Protein AF-A0A2T4BVE5-F1 (afdb_monomer_lite)

Sequence (102 aa):
READRPGVWSCKNKHRYASQDLWPMRVTEFEGVKARIPYNFEEILRAEYGDKSLVVEEFQGHRWNRDINEWVQMTPDEIKKSKEAAEQRKKEEEAAKQEKHD

Radius of gyration: 19.19 Å; chains: 1; bounding box: 44×42×37 Å

InterPro domains:
  IPR007074 LicD/FKTN/FKRP, nucleotidyltransferase domain [PF0499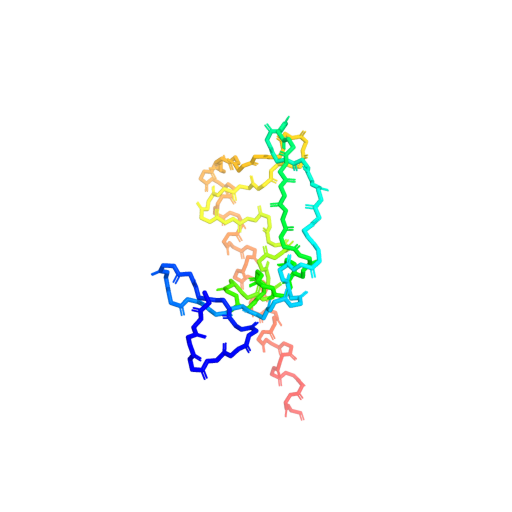1] (12-50)
  IPR009644 FKTN/Mannosyltransferase regulator [PTHR15407] (9-95)

Structure (mmCIF, N/CA/C/O backbone):
data_AF-A0A2T4BVE5-F1
#
_entry.id   AF-A0A2T4BVE5-F1
#
loop_
_atom_site.group_PDB
_atom_site.id
_atom_site.type_symbol
_atom_site.label_atom_id
_atom_site.label_alt_id
_atom_site.label_comp_id
_atom_site.label_asym_id
_atom_site.label_entity_id
_atom_site.label_seq_id
_atom_site.pdbx_PDB_ins_code
_atom_site.Cartn_x
_atom_site.Cartn_y
_atom_site.Cartn_z
_atom_site.occupancy
_atom_site.B_iso_or_equiv
_atom_site.auth_seq_id
_atom_site.auth_comp_id
_atom_site.auth_asym_id
_atom_site.auth_atom_id
_atom_site.pdbx_PDB_model_num
ATOM 1 N N . ARG A 1 1 ? 23.036 -3.832 -8.386 1.00 57.62 1 ARG A N 1
ATOM 2 C CA . ARG A 1 1 ? 23.306 -5.245 -8.731 1.00 57.62 1 ARG A CA 1
ATOM 3 C C . ARG A 1 1 ? 24.369 -5.752 -7.778 1.00 57.62 1 ARG A C 1
ATOM 5 O O . ARG A 1 1 ? 25.419 -5.127 -7.705 1.00 57.62 1 ARG A O 1
ATOM 12 N N . GLU A 1 2 ? 24.086 -6.806 -7.023 1.00 62.56 2 GLU A N 1
ATOM 13 C CA . GLU A 1 2 ? 25.119 -7.442 -6.201 1.00 62.56 2 GLU A CA 1
ATOM 14 C C . GLU A 1 2 ? 26.023 -8.298 -7.091 1.00 62.56 2 GLU A C 1
ATOM 16 O O . GLU A 1 2 ? 25.526 -9.027 -7.951 1.00 62.56 2 GLU A O 1
ATOM 21 N N . ALA A 1 3 ? 27.342 -8.179 -6.922 1.00 68.00 3 ALA A N 1
ATOM 22 C CA . ALA A 1 3 ? 28.312 -8.927 -7.723 1.00 68.00 3 ALA A CA 1
ATOM 23 C C . ALA A 1 3 ? 28.189 -10.444 -7.491 1.00 68.00 3 ALA A C 1
ATOM 25 O O . ALA A 1 3 ? 28.256 -11.213 -8.445 1.00 68.00 3 ALA A O 1
ATOM 26 N N . ASP A 1 4 ? 27.886 -10.844 -6.253 1.00 78.25 4 ASP A N 1
ATOM 27 C CA . ASP A 1 4 ? 27.811 -12.250 -5.834 1.00 78.25 4 ASP A CA 1
ATOM 28 C C . ASP A 1 4 ? 26.437 -12.900 -6.079 1.00 78.25 4 ASP A C 1
ATOM 30 O O . ASP A 1 4 ? 26.266 -14.101 -5.875 1.00 78.25 4 ASP A O 1
ATOM 34 N N . ARG A 1 5 ? 25.429 -12.119 -6.498 1.00 78.19 5 ARG A N 1
ATOM 35 C CA . ARG A 1 5 ? 24.060 -12.598 -6.763 1.00 78.19 5 ARG A CA 1
ATOM 36 C C . ARG A 1 5 ? 23.511 -11.979 -8.050 1.00 78.19 5 ARG A C 1
ATOM 38 O O . ARG A 1 5 ? 22.806 -10.963 -8.005 1.00 78.19 5 ARG A O 1
ATOM 45 N N . PRO A 1 6 ? 23.828 -12.559 -9.222 1.00 81.94 6 PRO A N 1
ATOM 46 C CA . PRO A 1 6 ? 23.317 -12.054 -10.488 1.00 81.94 6 PRO A CA 1
ATOM 47 C C . PRO A 1 6 ? 21.784 -12.113 -10.507 1.00 81.94 6 PRO A C 1
ATOM 49 O O . PRO A 1 6 ? 21.180 -13.072 -10.043 1.00 81.94 6 PRO A O 1
ATOM 52 N N . GLY A 1 7 ? 21.148 -11.065 -11.032 1.00 83.81 7 GLY A N 1
ATOM 53 C CA . GLY A 1 7 ? 19.686 -10.982 -11.119 1.00 83.81 7 GLY A CA 1
ATOM 54 C C . GLY A 1 7 ? 18.984 -10.479 -9.853 1.00 83.81 7 GLY A C 1
ATOM 55 O O . GLY A 1 7 ? 17.780 -10.232 -9.919 1.00 83.81 7 GLY A O 1
ATOM 56 N N . VAL A 1 8 ? 19.709 -10.247 -8.753 1.00 86.94 8 VAL A N 1
ATOM 57 C CA . VAL A 1 8 ? 19.161 -9.668 -7.518 1.00 86.94 8 VAL A CA 1
ATOM 58 C C . VAL A 1 8 ? 19.573 -8.202 -7.373 1.00 86.94 8 VAL A C 1
ATOM 60 O O . VAL A 1 8 ? 20.736 -7.815 -7.554 1.00 86.94 8 VAL A O 1
ATOM 63 N N . TRP A 1 9 ? 18.593 -7.375 -7.028 1.00 85.00 9 TRP A N 1
ATOM 64 C CA . TRP A 1 9 ? 18.756 -5.953 -6.767 1.00 85.00 9 TRP A CA 1
ATOM 65 C C . TRP A 1 9 ? 18.551 -5.686 -5.290 1.00 85.00 9 TRP A C 1
ATOM 67 O O . TRP A 1 9 ? 17.532 -6.079 -4.733 1.00 85.00 9 TRP A O 1
ATOM 77 N N . SER A 1 10 ? 19.511 -5.014 -4.663 1.00 85.56 10 SER A N 1
ATOM 78 C CA . SER A 1 10 ? 19.380 -4.553 -3.289 1.00 85.56 10 SER A CA 1
ATOM 79 C C . SER A 1 10 ? 19.067 -3.062 -3.230 1.00 85.56 10 SER A C 1
ATOM 81 O O . SER A 1 10 ? 19.590 -2.274 -4.023 1.00 85.56 10 SER A O 1
ATOM 83 N N . CYS A 1 11 ? 18.197 -2.673 -2.297 1.00 83.75 11 CYS A N 1
ATOM 84 C CA . CYS A 1 11 ? 17.926 -1.271 -1.985 1.00 83.75 11 CYS A CA 1
ATOM 85 C C . CYS A 1 11 ? 18.763 -0.795 -0.784 1.00 83.75 11 CYS A C 1
ATOM 87 O O . CYS A 1 11 ? 19.418 -1.587 -0.101 1.00 83.75 11 CYS A O 1
ATOM 89 N N . LYS A 1 12 ? 18.714 0.513 -0.486 1.00 84.56 12 LYS A N 1
ATOM 90 C CA . LYS A 1 12 ? 19.433 1.116 0.657 1.00 84.56 12 LYS A CA 1
ATOM 91 C C . LYS A 1 12 ? 19.033 0.513 2.011 1.00 84.56 12 LYS A C 1
ATOM 93 O O . LYS A 1 12 ? 19.852 0.489 2.923 1.00 84.56 12 LYS A O 1
ATOM 98 N N . ASN A 1 13 ? 17.824 -0.038 2.108 1.00 82.56 13 ASN A N 1
ATOM 99 C CA . ASN A 1 13 ? 17.296 -0.674 3.318 1.00 82.56 13 ASN A CA 1
ATOM 100 C C . ASN A 1 13 ? 17.641 -2.168 3.405 1.00 82.56 13 ASN A C 1
ATOM 102 O O . ASN A 1 13 ? 17.071 -2.889 4.214 1.00 82.56 13 ASN A O 1
ATOM 106 N N . LYS A 1 14 ? 18.579 -2.651 2.575 1.00 83.00 14 LYS A N 1
ATOM 107 C CA . LYS A 1 14 ? 18.998 -4.061 2.505 1.00 83.00 14 LYS A CA 1
ATOM 108 C C . LYS A 1 14 ? 17.883 -5.035 2.083 1.00 83.00 14 LYS A C 1
ATOM 110 O O . LYS A 1 14 ? 18.082 -6.244 2.200 1.00 83.00 14 LYS A O 1
ATOM 115 N N . HIS A 1 15 ? 16.760 -4.549 1.546 1.00 86.69 15 HIS A N 1
ATOM 116 C CA . HIS A 1 15 ? 15.780 -5.413 0.881 1.00 86.69 15 HIS A CA 1
ATOM 117 C C . HIS A 1 15 ? 16.345 -5.888 -0.455 1.00 86.69 15 HIS A C 1
ATOM 119 O O . HIS A 1 15 ? 17.187 -5.213 -1.055 1.00 86.69 15 HIS A O 1
ATOM 125 N N . ARG A 1 16 ? 15.905 -7.066 -0.897 1.00 88.62 16 ARG A N 1
ATOM 126 C CA . ARG A 1 16 ? 16.408 -7.761 -2.083 1.00 88.62 16 ARG A CA 1
ATOM 127 C C . ARG A 1 16 ? 15.229 -8.133 -2.970 1.00 88.62 16 ARG A C 1
ATOM 129 O O . ARG A 1 16 ? 14.305 -8.776 -2.492 1.00 88.62 16 ARG A O 1
ATOM 136 N N . TYR A 1 17 ? 15.308 -7.783 -4.246 1.00 89.12 17 TYR A N 1
ATOM 137 C CA . TYR A 1 17 ? 14.260 -8.045 -5.233 1.00 89.12 17 TYR A CA 1
ATOM 138 C C . TYR A 1 17 ? 14.838 -8.791 -6.431 1.00 89.12 17 TYR A C 1
ATOM 140 O O . TYR A 1 17 ? 15.968 -8.503 -6.855 1.00 89.12 17 TYR A O 1
ATOM 148 N N . ALA A 1 18 ? 14.082 -9.730 -6.998 1.00 89.56 18 ALA A N 1
ATOM 149 C CA . ALA A 1 18 ? 14.481 -10.364 -8.245 1.00 89.56 18 ALA A CA 1
ATOM 150 C C . ALA A 1 18 ? 14.253 -9.406 -9.421 1.00 89.56 18 ALA A C 1
ATOM 152 O O . ALA A 1 18 ? 13.355 -8.566 -9.422 1.00 89.56 18 ALA A O 1
ATOM 153 N N . SER A 1 19 ? 15.069 -9.532 -10.467 1.00 89.12 19 SER A N 1
ATOM 154 C CA . SER A 1 19 ? 14.936 -8.682 -11.660 1.00 89.12 19 SER A CA 1
ATOM 155 C C . SER A 1 19 ? 13.574 -8.840 -12.345 1.00 89.12 19 SER A C 1
ATOM 157 O O . SER A 1 19 ? 13.080 -7.870 -12.911 1.00 89.12 19 SER A O 1
ATOM 159 N N . GLN A 1 20 ? 12.978 -10.034 -12.275 1.00 90.06 20 GLN A N 1
ATOM 160 C CA . GLN A 1 20 ? 11.662 -10.343 -12.848 1.00 90.06 20 GLN A CA 1
ATOM 161 C C . GLN A 1 20 ? 10.509 -9.681 -12.077 1.00 90.06 20 GLN A C 1
ATOM 163 O O . GLN A 1 20 ? 9.493 -9.351 -12.677 1.00 90.06 20 GLN A O 1
ATOM 168 N N . ASP A 1 21 ? 10.684 -9.418 -10.779 1.00 89.88 21 ASP A N 1
ATOM 169 C CA . ASP A 1 21 ? 9.673 -8.716 -9.979 1.00 89.88 21 ASP A CA 1
ATOM 170 C C . ASP A 1 21 ? 9.650 -7.216 -10.286 1.00 89.88 21 ASP A C 1
ATOM 172 O O . ASP A 1 21 ? 8.623 -6.549 -10.157 1.00 89.88 21 ASP A O 1
ATOM 176 N N . LEU A 1 22 ? 10.793 -6.672 -10.713 1.00 90.56 22 LEU A N 1
ATOM 177 C CA . LEU A 1 22 ? 10.948 -5.255 -11.027 1.00 90.56 22 LEU A CA 1
ATOM 178 C C . LEU A 1 22 ? 10.597 -4.932 -12.482 1.00 90.56 22 LEU A C 1
ATOM 180 O O . LEU A 1 22 ? 9.970 -3.903 -12.741 1.00 90.56 22 LEU A O 1
ATOM 184 N N . TRP A 1 23 ? 10.999 -5.784 -13.428 1.00 90.12 23 TRP A N 1
ATOM 185 C CA . TRP A 1 23 ? 10.929 -5.499 -14.861 1.00 90.12 23 TRP A CA 1
ATOM 186 C C . TRP A 1 23 ? 10.008 -6.466 -15.619 1.00 90.12 23 TRP A C 1
ATOM 188 O O . TRP A 1 23 ? 10.083 -7.669 -15.381 1.00 90.12 23 TRP A O 1
ATOM 198 N N . PRO A 1 24 ? 9.230 -5.981 -16.609 1.00 93.38 24 PRO A N 1
ATOM 199 C CA . PRO A 1 24 ? 9.102 -4.585 -17.043 1.00 93.38 24 PRO A CA 1
ATOM 200 C C . PRO A 1 24 ? 8.279 -3.738 -16.058 1.00 93.38 24 PRO A C 1
ATOM 202 O O . PRO A 1 24 ? 7.269 -4.193 -15.530 1.00 93.38 24 PRO A O 1
ATOM 205 N N . MET A 1 25 ? 8.680 -2.482 -15.842 1.00 92.62 25 MET A N 1
ATOM 206 C CA . MET A 1 25 ? 7.914 -1.580 -14.976 1.00 92.62 25 MET A CA 1
ATOM 207 C C . MET A 1 25 ? 6.537 -1.277 -15.575 1.00 92.62 25 MET A C 1
ATOM 209 O O . MET A 1 25 ? 6.420 -1.000 -16.772 1.00 92.62 25 MET A O 1
ATOM 213 N N . ARG A 1 26 ? 5.507 -1.266 -14.727 1.00 94.25 26 ARG A N 1
ATOM 214 C CA . ARG A 1 26 ? 4.142 -0.878 -15.101 1.00 94.25 26 ARG A CA 1
ATOM 215 C C . ARG A 1 26 ? 3.968 0.624 -14.923 1.00 94.25 26 ARG A C 1
ATOM 217 O O . ARG A 1 26 ? 4.512 1.208 -13.990 1.00 94.25 26 ARG A O 1
ATOM 224 N N . VAL A 1 27 ? 3.217 1.254 -15.821 1.00 94.12 27 VAL A N 1
ATOM 225 C CA . VAL A 1 27 ? 2.854 2.670 -15.698 1.00 94.12 27 VAL A CA 1
ATOM 226 C C . VAL A 1 27 ? 1.533 2.759 -14.948 1.00 94.12 27 VAL A C 1
ATOM 228 O O . VAL A 1 27 ? 0.574 2.089 -15.318 1.00 94.12 27 VAL A O 1
ATOM 231 N N . THR A 1 28 ? 1.498 3.586 -13.912 1.00 93.12 28 THR A N 1
ATOM 232 C CA . THR A 1 28 ? 0.306 3.890 -13.117 1.00 93.12 28 THR A CA 1
ATOM 233 C C . THR A 1 28 ? 0.198 5.398 -12.919 1.00 93.12 28 THR A C 1
ATOM 235 O O . THR A 1 28 ? 1.107 6.148 -13.276 1.00 93.12 28 THR A O 1
ATOM 238 N N . GLU A 1 29 ? -0.905 5.845 -12.342 1.00 91.56 29 GLU A N 1
ATOM 239 C CA . GLU A 1 29 ? -1.043 7.188 -11.791 1.00 91.56 29 GLU A CA 1
ATOM 240 C C . GLU A 1 29 ? -0.926 7.122 -10.265 1.00 91.56 29 GLU A C 1
ATOM 242 O O . GLU A 1 29 ? -1.415 6.178 -9.643 1.00 91.56 29 GLU A O 1
ATOM 247 N N . PHE A 1 30 ? -0.230 8.088 -9.674 1.00 88.25 30 PHE A N 1
ATOM 248 C CA . PHE A 1 30 ? -0.115 8.277 -8.233 1.00 88.25 30 PHE A CA 1
ATOM 249 C C . PHE A 1 30 ? -0.171 9.779 -7.956 1.00 88.25 30 PHE A C 1
ATOM 251 O O . PHE A 1 30 ? 0.632 10.524 -8.516 1.00 88.25 30 PHE A O 1
ATOM 258 N N . GLU A 1 31 ? -1.154 10.220 -7.165 1.00 87.88 31 GLU A N 1
ATOM 259 C CA . GLU A 1 31 ? -1.381 11.643 -6.844 1.00 87.88 31 GLU A CA 1
ATOM 260 C C . GLU A 1 31 ? -1.484 12.538 -8.102 1.00 87.88 31 GLU A C 1
ATOM 262 O O . GLU A 1 31 ? -0.938 13.637 -8.169 1.00 87.88 31 GLU A O 1
ATOM 267 N N . GLY A 1 32 ? -2.142 12.036 -9.156 1.00 88.38 32 GLY A N 1
ATOM 268 C CA . GLY A 1 32 ? -2.287 12.738 -10.440 1.00 88.38 32 GLY A CA 1
ATOM 269 C C . GLY A 1 32 ? -1.020 12.772 -11.307 1.00 88.38 32 GLY A C 1
ATOM 270 O O . GLY A 1 32 ? -1.014 13.382 -12.378 1.00 88.38 32 GLY A O 1
ATOM 271 N N . VAL A 1 33 ? 0.062 12.111 -10.883 1.00 92.62 33 VAL A N 1
ATOM 272 C CA . VAL A 1 33 ? 1.327 12.032 -11.622 1.00 92.62 33 VAL A CA 1
ATOM 273 C C . VAL A 1 33 ? 1.529 10.629 -12.185 1.00 92.62 33 VAL A C 1
ATOM 275 O O . VAL A 1 33 ? 1.339 9.621 -11.506 1.00 92.62 33 VAL A O 1
ATOM 278 N N . LYS A 1 34 ? 1.981 10.540 -13.441 1.00 94.56 34 LYS A N 1
ATOM 279 C CA . LYS A 1 34 ? 2.370 9.257 -14.041 1.00 94.56 34 LYS A CA 1
ATOM 280 C C . LYS A 1 34 ? 3.597 8.693 -13.330 1.00 94.56 34 LYS A C 1
ATOM 282 O O . LYS A 1 34 ? 4.698 9.228 -13.458 1.00 94.56 34 LYS A O 1
ATOM 287 N N . ALA A 1 35 ? 3.413 7.573 -12.649 1.00 93.69 35 ALA A N 1
ATOM 288 C CA . ALA A 1 35 ? 4.445 6.846 -11.936 1.00 93.69 35 ALA A CA 1
ATOM 289 C C . ALA A 1 35 ? 4.766 5.516 -12.629 1.00 93.69 35 ALA A C 1
ATOM 291 O O . ALA A 1 35 ? 3.973 4.964 -13.397 1.00 93.69 35 ALA A O 1
ATOM 292 N N . ARG A 1 36 ? 5.962 4.991 -12.359 1.00 94.50 36 ARG A N 1
ATOM 293 C CA . ARG A 1 36 ? 6.366 3.645 -12.769 1.00 94.50 36 ARG A CA 1
ATOM 294 C C . ARG A 1 36 ? 6.531 2.789 -11.528 1.00 94.50 36 ARG A C 1
ATOM 296 O O . ARG A 1 36 ? 7.303 3.151 -10.646 1.00 94.50 36 ARG A O 1
ATOM 303 N N . ILE A 1 37 ? 5.826 1.668 -11.487 1.00 93.88 37 ILE A N 1
ATOM 304 C CA . ILE A 1 37 ? 5.868 0.713 -10.380 1.00 93.88 37 ILE A CA 1
ATOM 305 C C . ILE A 1 37 ? 6.491 -0.613 -10.838 1.00 93.88 37 ILE A C 1
ATOM 307 O O . ILE A 1 37 ? 6.481 -0.910 -12.041 1.00 93.88 37 ILE A O 1
ATOM 311 N N . PRO A 1 38 ? 7.036 -1.418 -9.908 1.00 94.06 38 PRO A N 1
ATOM 312 C CA . PRO A 1 38 ? 7.491 -2.774 -10.198 1.00 94.06 38 PRO A CA 1
ATOM 313 C C . PRO A 1 38 ? 6.414 -3.629 -10.874 1.00 94.06 38 PRO A C 1
ATOM 315 O O . PRO A 1 38 ? 5.217 -3.416 -10.670 1.00 94.06 38 PRO A O 1
ATOM 318 N N . TYR A 1 39 ? 6.840 -4.621 -11.656 1.00 93.44 39 TYR A N 1
ATOM 319 C CA . TYR A 1 39 ? 5.917 -5.556 -12.297 1.00 93.44 39 TYR A CA 1
ATOM 320 C C . TYR A 1 39 ? 5.082 -6.325 -11.267 1.00 93.44 39 TYR A C 1
ATOM 322 O O . TYR A 1 39 ? 3.861 -6.397 -11.391 1.00 93.44 39 TYR A O 1
ATOM 330 N N . ASN A 1 40 ? 5.738 -6.863 -10.240 1.00 93.69 40 ASN A N 1
ATOM 331 C CA . ASN A 1 40 ? 5.134 -7.717 -9.224 1.00 93.69 40 ASN A CA 1
ATOM 332 C C . ASN A 1 40 ? 4.952 -6.963 -7.894 1.00 93.69 40 ASN A C 1
ATOM 334 O O . ASN A 1 40 ? 5.399 -7.396 -6.833 1.00 93.69 40 ASN A O 1
ATOM 338 N N . PHE A 1 41 ? 4.344 -5.773 -7.960 1.00 92.06 41 PHE A N 1
ATOM 339 C CA . PHE A 1 41 ? 4.206 -4.890 -6.797 1.00 92.06 41 PHE A CA 1
ATOM 340 C C . PHE A 1 41 ? 3.392 -5.522 -5.653 1.00 92.06 41 PHE A C 1
ATOM 342 O O . PHE A 1 41 ? 3.693 -5.264 -4.493 1.00 92.06 41 PHE A O 1
ATOM 349 N N . GLU A 1 42 ? 2.403 -6.369 -5.957 1.00 91.94 42 GLU A N 1
ATOM 350 C CA . GLU A 1 42 ? 1.567 -7.031 -4.947 1.00 91.94 42 GLU A CA 1
ATOM 351 C C . GLU A 1 42 ? 2.378 -7.963 -4.043 1.00 91.94 42 GLU A C 1
ATOM 353 O O . GLU A 1 42 ? 2.265 -7.879 -2.821 1.00 91.94 42 GLU A O 1
ATOM 358 N N . GLU A 1 43 ? 3.222 -8.824 -4.623 1.00 91.19 43 GLU A N 1
ATOM 359 C CA . GLU A 1 43 ? 4.086 -9.714 -3.840 1.00 91.19 43 GLU A CA 1
ATOM 360 C C . GLU A 1 43 ? 5.135 -8.936 -3.055 1.00 91.19 43 GLU A C 1
ATOM 362 O O . GLU A 1 43 ? 5.386 -9.258 -1.896 1.00 91.19 43 GLU A O 1
ATOM 367 N N . ILE A 1 44 ? 5.713 -7.890 -3.653 1.00 91.31 44 ILE A N 1
ATOM 368 C CA . ILE A 1 44 ? 6.694 -7.042 -2.971 1.00 91.31 44 ILE A CA 1
ATOM 369 C C . ILE A 1 44 ? 6.061 -6.389 -1.735 1.00 91.31 44 ILE A C 1
ATOM 371 O O . ILE A 1 44 ? 6.613 -6.481 -0.640 1.00 91.31 44 ILE A O 1
ATOM 375 N N . LEU A 1 45 ? 4.884 -5.775 -1.882 1.00 91.75 45 LEU A N 1
ATOM 376 C CA . LEU A 1 45 ? 4.186 -5.131 -0.767 1.00 91.75 45 LEU A CA 1
ATOM 377 C C . LEU A 1 45 ? 3.753 -6.145 0.292 1.00 91.75 45 LEU A C 1
ATOM 379 O O . LEU A 1 45 ? 3.916 -5.893 1.484 1.00 91.75 45 LEU A O 1
ATOM 383 N N . ARG A 1 46 ? 3.268 -7.316 -0.125 1.00 92.69 46 ARG A N 1
ATOM 384 C CA . ARG A 1 46 ? 2.917 -8.412 0.782 1.00 92.69 46 ARG A CA 1
ATOM 385 C C . ARG A 1 46 ? 4.123 -8.918 1.570 1.00 92.69 46 ARG A C 1
ATOM 387 O O . ARG A 1 46 ? 4.000 -9.150 2.768 1.00 92.69 46 ARG A O 1
ATOM 394 N N . ALA A 1 47 ? 5.276 -9.078 0.928 1.00 90.06 47 ALA A N 1
ATOM 395 C CA . ALA A 1 47 ? 6.495 -9.534 1.587 1.00 90.06 47 ALA A CA 1
ATOM 396 C C . ALA A 1 47 ? 7.029 -8.506 2.598 1.00 90.06 47 ALA A C 1
ATOM 398 O O . ALA A 1 47 ? 7.572 -8.892 3.630 1.00 90.06 47 ALA A O 1
ATOM 399 N N . GLU A 1 48 ? 6.867 -7.209 2.322 1.00 88.62 48 GLU A N 1
ATOM 400 C CA . GLU A 1 48 ? 7.357 -6.140 3.200 1.00 88.62 48 GLU A CA 1
ATOM 401 C C . GLU A 1 48 ? 6.388 -5.774 4.331 1.00 88.62 48 GLU A C 1
ATOM 403 O O . GLU A 1 48 ? 6.821 -5.536 5.458 1.00 88.62 48 GLU A O 1
ATOM 408 N N . TYR A 1 49 ? 5.085 -5.739 4.050 1.00 89.44 49 TYR A N 1
ATOM 409 C CA . TYR A 1 49 ? 4.061 -5.196 4.950 1.00 89.44 49 TYR A CA 1
ATOM 410 C C . TYR A 1 49 ? 2.985 -6.218 5.361 1.00 89.44 49 TYR A C 1
ATOM 412 O O . TYR A 1 49 ? 2.135 -5.918 6.201 1.00 89.44 49 TYR A O 1
ATOM 420 N N . GLY A 1 50 ? 3.015 -7.431 4.804 1.00 90.56 50 GLY A N 1
ATOM 421 C CA . GLY A 1 50 ? 2.075 -8.520 5.083 1.00 90.56 50 GLY A CA 1
ATOM 422 C C . GLY A 1 50 ? 0.852 -8.545 4.160 1.00 90.56 50 GLY A C 1
ATOM 423 O O . GLY A 1 50 ? 0.542 -7.574 3.471 1.00 90.56 50 GLY A O 1
ATOM 424 N N . ASP A 1 51 ? 0.106 -9.655 4.178 1.00 89.75 51 ASP A N 1
ATOM 425 C CA . ASP A 1 51 ? -1.046 -9.908 3.285 1.00 89.75 51 ASP A CA 1
ATOM 426 C C . 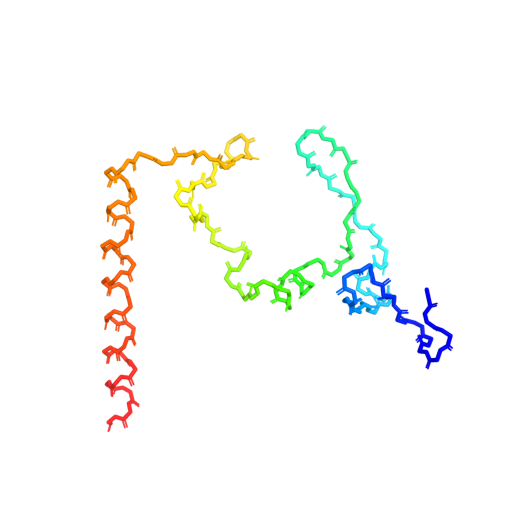ASP A 1 51 ? -2.153 -8.856 3.363 1.00 89.75 51 ASP A C 1
ATOM 428 O O . ASP A 1 51 ? -2.831 -8.570 2.378 1.00 89.75 51 ASP A O 1
ATOM 432 N N . LYS A 1 52 ? -2.333 -8.262 4.543 1.00 87.94 52 LYS A N 1
ATOM 433 C CA . LYS A 1 52 ? -3.397 -7.290 4.800 1.00 87.94 52 LYS A CA 1
ATOM 434 C C . LYS A 1 52 ? -3.069 -5.891 4.262 1.00 87.94 52 LYS A C 1
ATOM 436 O O . LYS A 1 52 ? -3.971 -5.069 4.153 1.00 87.94 52 LYS A O 1
ATOM 441 N N . SER A 1 53 ? -1.817 -5.623 3.890 1.00 86.44 53 SER A N 1
ATOM 442 C CA . SER A 1 53 ? -1.361 -4.297 3.440 1.00 86.44 53 SER A CA 1
ATOM 443 C C . SER A 1 53 ? -2.077 -3.777 2.191 1.00 86.44 53 SER A C 1
ATOM 445 O O . SER A 1 53 ? -2.241 -2.572 2.046 1.00 86.44 53 SER A O 1
ATOM 447 N N . LEU A 1 54 ? -2.544 -4.672 1.316 1.00 88.00 54 LEU A N 1
ATOM 448 C CA . LEU A 1 54 ? -3.216 -4.307 0.064 1.00 88.00 54 LEU A CA 1
ATOM 449 C C . LEU A 1 54 ? -4.712 -4.006 0.231 1.00 88.00 54 LEU A C 1
ATOM 451 O O . LEU A 1 54 ? -5.331 -3.473 -0.684 1.00 88.00 54 LEU A O 1
ATOM 455 N N . VAL A 1 55 ? -5.306 -4.393 1.362 1.00 89.38 55 VAL A N 1
ATOM 456 C CA . VAL A 1 55 ? -6.765 -4.346 1.570 1.00 89.38 55 VAL A CA 1
ATOM 457 C C . VAL A 1 55 ? -7.179 -3.511 2.775 1.00 89.38 55 VAL A C 1
ATOM 459 O O . VAL A 1 55 ? -8.351 -3.172 2.908 1.00 89.38 55 VAL A O 1
ATOM 462 N N . VAL A 1 56 ? -6.249 -3.205 3.680 1.00 89.94 56 VAL A N 1
ATOM 463 C CA . VAL A 1 56 ? -6.542 -2.423 4.880 1.00 89.94 56 VAL A CA 1
ATOM 464 C C . VAL A 1 56 ? -6.662 -0.949 4.516 1.00 89.94 56 VAL A C 1
ATOM 466 O O . VAL A 1 56 ? -5.697 -0.306 4.122 1.00 89.94 56 VAL A O 1
ATOM 469 N N . GLU A 1 57 ? -7.861 -0.414 4.718 1.00 92.19 57 GLU A N 1
ATOM 470 C CA . GLU A 1 57 ? -8.194 0.995 4.480 1.00 92.19 57 GLU A CA 1
ATOM 471 C C . GLU A 1 57 ? -8.185 1.828 5.764 1.00 92.19 57 GLU A C 1
ATOM 473 O O . GLU A 1 57 ? -8.508 3.009 5.740 1.00 92.19 57 GLU A O 1
ATOM 478 N N . GLU A 1 58 ? -7.827 1.232 6.901 1.00 92.75 58 GLU A N 1
ATOM 479 C CA . GLU A 1 58 ? -7.741 1.914 8.190 1.00 92.75 58 GLU A CA 1
ATOM 480 C C . GLU A 1 58 ? -6.367 1.677 8.812 1.00 92.75 58 GLU A C 1
ATOM 482 O O . GLU A 1 58 ? -6.013 0.549 9.157 1.00 92.75 58 GLU A O 1
ATOM 487 N N . PHE A 1 59 ? -5.580 2.739 8.973 1.00 90.69 59 PHE A N 1
ATOM 488 C CA . PHE A 1 59 ? -4.227 2.634 9.504 1.00 90.69 59 PHE A CA 1
ATOM 489 C C . PHE A 1 59 ? -3.864 3.854 10.349 1.00 90.69 59 PHE A C 1
ATOM 491 O O . PHE A 1 59 ? -4.072 4.989 9.940 1.00 90.69 59 PHE A O 1
ATOM 498 N N . GLN A 1 60 ? -3.335 3.621 11.556 1.00 90.00 60 GLN A N 1
ATOM 499 C CA . GLN A 1 60 ? -2.884 4.671 12.486 1.00 90.00 60 GLN A CA 1
ATOM 500 C C . GLN A 1 60 ? -3.882 5.839 12.663 1.00 90.00 60 GLN A C 1
ATOM 502 O O . GLN A 1 60 ? -3.499 7.006 12.650 1.00 90.00 60 GLN A O 1
ATOM 507 N N . GLY A 1 61 ? -5.176 5.537 12.814 1.00 91.25 61 GLY A N 1
ATOM 508 C CA . GLY A 1 61 ? -6.220 6.557 12.996 1.00 91.25 61 GLY A CA 1
ATOM 509 C C . GLY A 1 61 ? -6.570 7.352 11.734 1.00 91.25 61 GLY A C 1
ATOM 510 O O . GLY A 1 61 ? -7.229 8.382 11.835 1.00 91.25 61 GLY A O 1
ATOM 511 N N . HIS A 1 62 ? -6.143 6.889 10.561 1.00 94.38 62 HIS A N 1
ATOM 512 C CA . HIS A 1 62 ? -6.532 7.435 9.267 1.00 94.38 62 HIS A CA 1
ATOM 513 C C . HIS A 1 62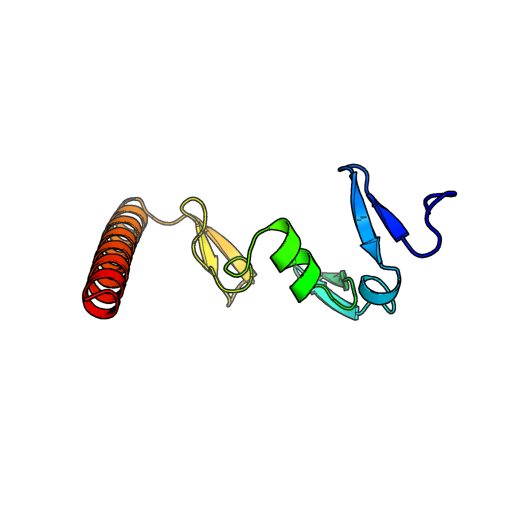 ? -7.375 6.415 8.504 1.00 94.38 62 HIS A C 1
ATOM 515 O O . HIS A 1 62 ? -7.132 5.208 8.603 1.00 94.38 62 HIS A O 1
ATOM 521 N N . ARG A 1 63 ? -8.346 6.901 7.729 1.00 94.38 63 AR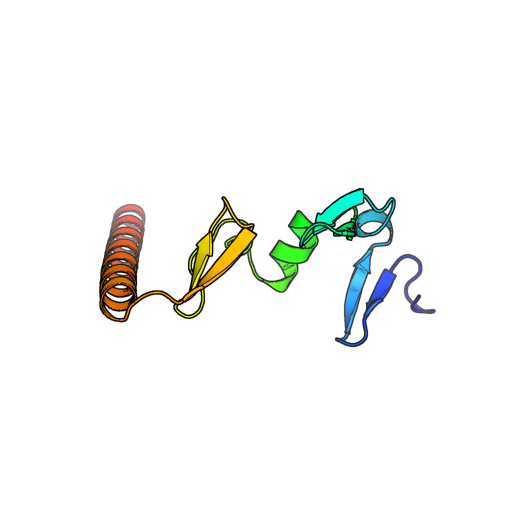G A N 1
ATOM 522 C CA . ARG A 1 63 ? -9.118 6.107 6.770 1.00 94.38 63 ARG A CA 1
ATOM 523 C C . ARG A 1 63 ? -8.708 6.491 5.355 1.00 94.38 63 ARG A C 1
ATOM 525 O O . ARG A 1 63 ? -8.626 7.676 5.042 1.00 94.38 63 ARG A O 1
ATOM 532 N N . TRP A 1 64 ? -8.478 5.501 4.506 1.00 92.75 64 TRP A N 1
ATOM 533 C CA . TRP A 1 6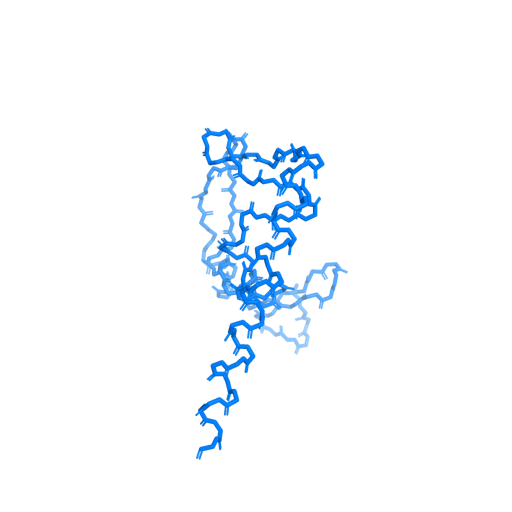4 ? -8.260 5.714 3.084 1.00 92.75 64 TRP A CA 1
ATOM 534 C C . TRP A 1 64 ? -9.560 6.167 2.418 1.00 92.75 64 TRP A C 1
ATOM 536 O O . TRP A 1 64 ? -10.588 5.493 2.520 1.00 92.75 64 TRP A O 1
ATOM 546 N N . ASN A 1 65 ? -9.521 7.308 1.735 1.00 92.44 65 ASN A N 1
ATOM 547 C CA . ASN A 1 65 ? -10.628 7.812 0.936 1.00 92.44 65 ASN A CA 1
ATOM 548 C C . ASN A 1 65 ? -10.348 7.544 -0.550 1.00 92.44 65 ASN A C 1
ATOM 550 O O . ASN A 1 65 ? -9.444 8.142 -1.128 1.00 92.44 65 ASN A O 1
ATOM 554 N N . ARG A 1 66 ? -11.144 6.665 -1.172 1.00 90.25 66 ARG A N 1
ATOM 555 C CA . ARG A 1 66 ? -10.992 6.269 -2.585 1.00 90.25 66 ARG A CA 1
ATOM 556 C C . ARG A 1 66 ? -11.365 7.362 -3.587 1.00 90.25 66 ARG A C 1
ATOM 558 O O . ARG A 1 66 ? -10.891 7.306 -4.715 1.00 90.25 66 ARG A O 1
ATOM 565 N N . ASP A 1 67 ? -12.198 8.326 -3.201 1.00 91.06 67 ASP A N 1
ATOM 566 C CA . ASP A 1 67 ? -12.650 9.379 -4.119 1.00 91.06 67 ASP A CA 1
ATOM 567 C C . ASP A 1 67 ? -11.530 10.386 -4.407 1.00 91.06 67 ASP A C 1
ATOM 569 O O . ASP A 1 67 ? -11.392 10.868 -5.529 1.00 91.06 67 ASP A O 1
ATOM 573 N N . ILE A 1 68 ? -10.710 10.675 -3.394 1.00 89.62 68 ILE A N 1
ATOM 574 C CA . ILE A 1 68 ? -9.568 11.599 -3.491 1.00 89.62 68 ILE A CA 1
ATOM 575 C C . ILE A 1 68 ? -8.212 10.882 -3.508 1.00 89.62 68 ILE A C 1
ATOM 577 O O . ILE A 1 68 ? -7.210 11.502 -3.837 1.00 89.62 68 ILE A O 1
ATOM 581 N N . ASN A 1 69 ? -8.183 9.577 -3.215 1.00 88.12 69 ASN A N 1
ATOM 582 C CA . ASN A 1 69 ? -6.975 8.760 -3.056 1.00 88.12 69 ASN A CA 1
ATOM 583 C C . ASN A 1 69 ? -6.013 9.297 -1.980 1.00 88.12 69 ASN A C 1
ATOM 585 O O . ASN A 1 69 ? -4.811 9.406 -2.215 1.00 88.12 69 ASN A O 1
ATOM 589 N N . GLU A 1 70 ? -6.539 9.615 -0.793 1.00 90.69 70 GLU A N 1
ATOM 590 C CA . GLU A 1 70 ? -5.751 10.147 0.330 1.00 90.69 70 GLU A CA 1
ATOM 591 C C . GLU A 1 70 ? -6.131 9.508 1.676 1.00 90.69 70 GLU A C 1
ATOM 593 O O . GLU A 1 70 ? -7.243 9.010 1.874 1.00 90.69 70 GLU A O 1
ATOM 598 N N . TRP A 1 71 ? -5.201 9.560 2.635 1.00 92.94 71 TRP A N 1
ATOM 599 C CA . TRP A 1 71 ? -5.428 9.161 4.025 1.00 92.94 71 TRP A CA 1
ATOM 600 C C . TRP A 1 71 ? -6.017 10.323 4.830 1.00 92.94 71 TRP A C 1
ATOM 602 O O . TRP A 1 71 ? -5.328 11.296 5.129 1.00 92.94 71 TRP A O 1
ATOM 612 N N . VAL A 1 72 ? -7.281 10.203 5.235 1.00 94.81 72 VAL A N 1
ATOM 613 C CA . VAL A 1 72 ? -7.993 11.232 6.006 1.00 94.81 72 VAL A CA 1
ATOM 614 C C . VAL A 1 72 ? -7.984 10.873 7.490 1.00 94.81 72 VAL A C 1
ATOM 616 O O . VAL A 1 72 ? -8.279 9.736 7.859 1.00 94.81 72 VAL A O 1
ATOM 619 N N . GLN A 1 73 ? -7.654 11.838 8.352 1.00 95.31 73 GLN A N 1
ATOM 620 C CA . GLN A 1 73 ? -7.704 11.649 9.805 1.00 95.31 73 GLN A CA 1
ATOM 621 C C . GLN A 1 73 ? -9.131 11.342 10.262 1.00 95.31 73 GLN A C 1
ATOM 623 O O . GLN A 1 73 ? -10.070 12.070 9.943 1.00 95.31 73 GLN A O 1
ATOM 628 N N . MET A 1 74 ? -9.278 10.271 11.035 1.00 94.00 74 MET A N 1
ATOM 629 C CA . MET A 1 74 ? -10.542 9.919 11.666 1.00 94.00 74 MET A CA 1
ATOM 630 C C . MET A 1 74 ? -10.784 10.779 12.904 1.00 94.00 74 MET A C 1
ATOM 632 O O . MET A 1 74 ? -9.854 11.188 13.604 1.00 94.00 74 MET A O 1
ATOM 636 N N . THR A 1 75 ? -12.053 10.981 13.234 1.00 94.38 75 THR A N 1
ATOM 637 C CA . THR A 1 75 ? -12.427 11.584 14.515 1.00 94.38 75 THR A CA 1
ATOM 638 C C . THR A 1 75 ? -12.154 10.626 15.687 1.00 94.38 75 THR A C 1
ATOM 640 O O . THR A 1 75 ? -12.130 9.403 15.504 1.00 94.38 75 THR A O 1
ATOM 643 N N . PRO A 1 76 ? -11.976 11.131 16.925 1.00 92.06 76 PRO A N 1
ATOM 644 C CA . PRO A 1 76 ? -11.773 10.280 18.101 1.00 92.06 76 PRO A CA 1
ATOM 645 C C . PRO A 1 76 ? -12.878 9.231 18.303 1.00 92.06 76 PRO A C 1
ATOM 647 O O . PRO A 1 76 ? -12.588 8.100 18.702 1.00 92.06 76 PRO A O 1
ATOM 650 N N . ASP A 1 77 ? -14.127 9.581 17.984 1.00 91.88 77 ASP A N 1
ATOM 651 C CA . ASP A 1 77 ? -15.277 8.676 18.070 1.00 91.88 77 ASP A CA 1
ATOM 652 C C . ASP A 1 77 ? -15.204 7.548 17.032 1.00 91.88 77 ASP A C 1
ATOM 654 O O . ASP A 1 77 ? -15.448 6.383 17.355 1.00 91.88 77 ASP A O 1
ATOM 658 N N . GLU A 1 78 ? -14.801 7.856 15.796 1.00 91.06 78 GLU A N 1
ATOM 659 C CA . GLU A 1 78 ? -14.581 6.846 14.756 1.00 91.06 78 GLU A CA 1
ATOM 660 C C . GLU A 1 78 ? -13.436 5.898 15.110 1.00 91.06 78 GLU A C 1
ATOM 662 O O . GLU A 1 78 ? -13.569 4.685 14.937 1.00 91.06 78 GLU A O 1
ATOM 667 N N . ILE A 1 79 ? -12.341 6.428 15.665 1.00 89.94 79 ILE A N 1
ATOM 668 C CA . ILE A 1 79 ? -11.211 5.617 16.133 1.00 89.94 79 ILE A CA 1
ATOM 669 C C . ILE A 1 79 ? -11.672 4.665 17.238 1.00 89.94 79 ILE A C 1
ATOM 671 O O . ILE A 1 79 ? -11.310 3.487 17.227 1.00 89.94 79 ILE A O 1
ATOM 675 N N . LYS A 1 80 ? -12.476 5.151 18.192 1.00 90.12 80 LYS A N 1
ATOM 676 C CA . LYS A 1 80 ? -13.024 4.320 19.270 1.00 90.12 80 LYS A CA 1
ATOM 677 C C . LYS A 1 80 ? -13.891 3.193 18.705 1.00 90.12 80 LYS A C 1
ATOM 679 O O . LYS A 1 80 ? -13.649 2.032 19.025 1.00 90.12 80 LYS A O 1
ATOM 684 N N . LYS A 1 81 ? -14.820 3.518 17.802 1.00 90.06 81 LYS A N 1
ATOM 685 C CA . LYS A 1 81 ? -15.708 2.539 17.157 1.00 90.06 81 LYS A CA 1
ATOM 686 C C . LYS A 1 81 ? -14.938 1.494 16.342 1.00 90.06 81 LYS A C 1
ATOM 688 O O . LYS A 1 81 ? -15.269 0.312 16.397 1.00 90.06 81 LYS A O 1
ATOM 693 N N . SER A 1 82 ? -13.902 1.908 15.609 1.00 87.44 82 SER A N 1
ATOM 694 C CA . SER A 1 82 ? -13.038 0.994 14.848 1.00 87.44 82 SER A CA 1
ATOM 695 C C . SER A 1 82 ? -12.284 0.030 15.774 1.00 87.44 82 SER A C 1
ATOM 697 O O . SER A 1 82 ? -12.291 -1.179 15.540 1.00 87.44 82 SER A O 1
ATOM 699 N N . LYS A 1 83 ? -11.718 0.527 16.885 1.00 87.44 83 LYS A N 1
ATOM 700 C CA . LYS A 1 83 ? -11.049 -0.317 17.893 1.00 87.44 83 LYS A CA 1
ATOM 701 C C . LYS A 1 83 ? -11.995 -1.344 18.512 1.00 87.44 83 LYS A C 1
ATOM 703 O O . LYS A 1 83 ? -11.629 -2.512 18.607 1.00 87.44 83 LYS A O 1
ATOM 708 N N . GLU A 1 84 ? -13.201 -0.925 18.892 1.00 91.38 84 GLU A N 1
ATOM 709 C CA . GLU A 1 84 ? -14.224 -1.817 19.453 1.00 91.38 84 GLU A CA 1
ATOM 710 C C . GLU A 1 84 ? -14.621 -2.914 18.451 1.00 91.38 84 GLU A C 1
ATOM 712 O O . GLU A 1 84 ? -14.655 -4.094 18.801 1.00 91.38 84 GLU A O 1
ATOM 717 N N . ALA A 1 85 ? -14.838 -2.552 17.183 1.00 88.81 85 ALA A N 1
ATOM 718 C CA . ALA A 1 85 ? -15.152 -3.511 16.125 1.00 88.81 85 ALA A CA 1
ATOM 719 C C . ALA A 1 85 ? -13.986 -4.477 15.836 1.00 88.81 85 ALA A C 1
ATOM 721 O O . ALA A 1 85 ? -14.206 -5.666 15.603 1.00 88.81 85 ALA A O 1
ATOM 722 N N . ALA A 1 86 ? -12.741 -3.994 15.859 1.00 86.69 86 ALA A N 1
ATOM 723 C CA . ALA A 1 86 ? -11.558 -4.832 15.678 1.00 86.69 86 ALA A CA 1
ATOM 724 C C . ALA A 1 86 ? -11.394 -5.842 16.825 1.00 86.69 86 ALA A C 1
ATOM 726 O O . ALA A 1 86 ? -11.051 -7.000 16.583 1.00 86.69 86 ALA A O 1
ATOM 727 N N . GLU A 1 87 ? -11.677 -5.427 18.062 1.00 89.31 87 GLU A N 1
ATOM 728 C CA . GLU A 1 87 ? -11.654 -6.310 19.228 1.00 89.31 87 GLU A CA 1
ATOM 729 C C . GLU A 1 87 ? -12.742 -7.390 19.144 1.00 89.31 87 GLU A C 1
ATOM 731 O O . GLU A 1 87 ? -12.466 -8.557 19.426 1.00 89.31 87 GLU A O 1
ATOM 736 N N . GLN A 1 88 ? -13.952 -7.034 18.698 1.00 90.56 88 GLN A N 1
ATOM 737 C CA . GLN A 1 88 ? -15.036 -7.995 18.462 1.00 90.56 88 GLN A CA 1
ATOM 738 C C . GLN A 1 88 ? -14.651 -9.039 17.409 1.00 90.56 88 GLN A C 1
ATOM 740 O O . GLN A 1 88 ? -14.715 -10.234 17.689 1.00 90.56 88 GLN A O 1
ATOM 745 N N . ARG A 1 89 ? -14.147 -8.607 16.246 1.00 88.75 89 ARG A N 1
ATOM 746 C CA . ARG A 1 89 ? -13.697 -9.523 15.182 1.00 88.75 89 ARG A CA 1
ATOM 747 C C . ARG A 1 89 ? -12.594 -10.464 15.654 1.00 88.75 89 ARG A C 1
ATOM 749 O O . ARG A 1 89 ? -12.593 -11.635 15.292 1.00 88.75 89 ARG A O 1
ATOM 756 N N . LYS A 1 90 ? -11.658 -9.968 16.469 1.00 88.69 90 LYS A N 1
ATOM 757 C CA . LYS A 1 90 ? -10.590 -10.801 17.032 1.00 88.69 90 LYS A CA 1
ATOM 758 C C . LYS A 1 90 ? -11.155 -11.879 17.964 1.00 88.69 90 LYS A C 1
ATOM 760 O O . LYS A 1 90 ? -10.749 -13.030 17.844 1.00 88.69 90 LYS A O 1
ATOM 765 N N . LYS A 1 91 ? -12.109 -11.526 18.834 1.00 91.50 91 LYS A N 1
ATOM 766 C CA . LYS A 1 91 ? -12.786 -12.484 19.727 1.00 91.50 91 LYS A CA 1
ATOM 767 C C . LYS A 1 91 ? -13.562 -13.544 18.942 1.00 91.50 91 LYS A C 1
ATOM 769 O O . LYS A 1 91 ? -13.477 -14.720 19.276 1.00 91.50 91 LYS A O 1
ATOM 774 N N . GLU A 1 92 ? -14.273 -13.145 17.889 1.00 91.12 92 GLU A N 1
ATOM 775 C CA . GLU A 1 92 ? -14.990 -14.068 16.996 1.00 91.12 92 GLU A CA 1
ATOM 776 C C . GLU A 1 92 ? -14.030 -15.018 16.263 1.00 91.12 92 GLU A C 1
ATOM 778 O O . GLU A 1 92 ? -14.281 -16.219 16.189 1.00 91.12 92 GLU A O 1
ATOM 783 N N . GLU A 1 93 ? -12.901 -14.507 15.759 1.00 90.06 93 GLU A N 1
ATOM 784 C CA . GLU A 1 93 ? -11.891 -15.321 15.075 1.00 90.06 93 GLU A CA 1
ATOM 785 C C . GLU A 1 93 ? -11.200 -16.311 16.031 1.00 90.06 93 GLU A C 1
ATOM 787 O O . GLU A 1 93 ? -10.922 -17.446 15.644 1.00 90.06 93 GLU A O 1
ATOM 792 N N . GLU A 1 94 ? -10.932 -15.906 17.278 1.00 89.06 94 GLU A N 1
ATOM 793 C CA . GLU A 1 94 ? -10.384 -16.777 18.328 1.00 89.06 94 GLU A CA 1
ATOM 794 C C . GLU A 1 94 ? -11.384 -17.869 18.734 1.00 89.06 94 GLU A C 1
ATOM 796 O O . GLU A 1 94 ? -11.008 -19.041 18.776 1.00 89.06 94 GLU A O 1
ATOM 801 N N . ALA A 1 95 ? -12.662 -17.526 18.932 1.00 91.88 95 ALA A N 1
ATOM 802 C CA . ALA A 1 95 ? -13.716 -18.499 19.225 1.00 91.88 95 ALA A CA 1
ATOM 803 C C . ALA A 1 95 ? -13.885 -19.521 18.087 1.00 91.88 95 ALA A C 1
ATOM 805 O O . ALA A 1 95 ? -13.863 -20.726 18.331 1.00 91.88 95 ALA A O 1
ATOM 806 N N . ALA A 1 96 ? -13.934 -19.058 16.833 1.00 89.62 96 ALA A N 1
ATOM 807 C CA . ALA A 1 96 ? -14.054 -19.929 15.663 1.00 89.62 96 ALA A CA 1
ATOM 808 C C . ALA A 1 96 ? -12.818 -20.822 15.438 1.00 89.62 96 ALA A C 1
ATOM 810 O O . ALA A 1 96 ? -12.920 -21.883 14.820 1.00 89.62 96 ALA A O 1
ATOM 811 N N . LYS A 1 97 ? -11.631 -20.400 15.895 1.00 87.00 97 LYS A N 1
ATOM 812 C CA . LYS A 1 97 ? -10.425 -21.246 15.896 1.00 87.00 97 LYS A CA 1
ATOM 813 C C . LYS A 1 97 ? -10.482 -22.305 16.992 1.00 87.00 97 LYS A C 1
ATOM 815 O O . LYS A 1 97 ? -10.031 -23.419 16.747 1.00 87.00 97 LYS A O 1
ATOM 820 N N . GLN A 1 98 ? -11.037 -21.969 18.155 1.00 83.31 98 GLN A N 1
ATOM 821 C CA . GLN A 1 98 ? -11.185 -22.895 19.273 1.00 83.31 98 GLN A CA 1
ATOM 822 C C . GLN A 1 98 ? -12.211 -23.996 18.963 1.00 83.31 98 GLN A C 1
ATOM 824 O O . GLN A 1 98 ? -11.898 -25.166 19.131 1.00 83.31 98 GLN A O 1
ATOM 829 N N . GLU A 1 99 ? -13.363 -23.649 18.377 1.00 81.06 99 GLU A N 1
ATOM 830 C CA . GLU A 1 99 ? -14.386 -24.621 17.943 1.00 81.06 99 GLU A CA 1
ATOM 831 C C . GLU A 1 99 ? -13.922 -25.577 16.834 1.00 81.06 99 GLU A C 1
ATOM 833 O O . GLU A 1 99 ? -14.502 -26.640 16.662 1.00 81.06 99 GLU A O 1
ATOM 838 N N . LYS A 1 100 ? -12.909 -25.205 16.043 1.00 77.12 100 LYS A N 1
ATOM 839 C CA . LYS A 1 100 ? -12.336 -26.078 15.002 1.00 77.12 100 LYS A CA 1
ATOM 840 C C . LYS A 1 100 ? -11.228 -26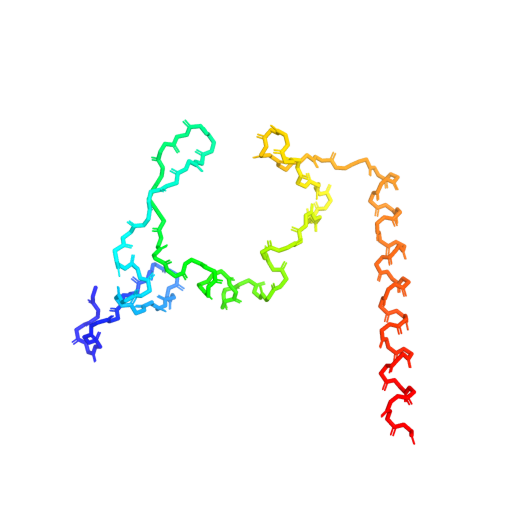.993 15.519 1.00 77.12 100 LYS A C 1
ATOM 842 O O . LYS A 1 100 ? -10.731 -27.812 14.745 1.00 77.12 100 LYS A O 1
ATOM 847 N N . HIS A 1 101 ? -10.763 -26.774 16.749 1.00 68.44 101 HIS A N 1
ATOM 848 C CA . HIS A 1 101 ? -9.700 -27.570 17.351 1.00 68.44 101 HIS A CA 1
ATOM 849 C C . HIS A 1 101 ? -10.236 -28.718 18.223 1.00 68.44 101 HIS A C 1
ATOM 851 O O . HIS A 1 101 ? -9.536 -29.725 18.341 1.00 68.44 101 HIS A O 1
ATOM 857 N N . ASP A 1 102 ? -11.446 -28.573 18.774 1.00 56.12 102 ASP A N 1
ATOM 858 C CA . ASP A 1 102 ? -12.260 -29.644 19.378 1.00 56.12 102 ASP A CA 1
ATOM 859 C C . ASP A 1 102 ? -12.952 -30.520 18.311 1.00 56.12 102 ASP A C 1
ATOM 861 O O . ASP A 1 102 ? -13.084 -31.744 18.551 1.00 56.12 102 ASP A O 1
#

pLDDT: mean 88.36, std 7.0, range [56.12, 95.31]

Organism: NCBI:txid983965

Secondary structure (DSSP, 8-state):
-BTTBTTEEE-TTS-EEEHHHHSSPEEEEETTEEEEE-TTHHHHHHHHH-GGGGT--EETTEEEETTTTEEEEPPHHHHHHHHHHHHHHHHHHHHHHHTTT-

Foldseek 3Di:
DDPVDPQWDADPVRDIDGVQQAPPWDWDDDQNDTDTGGPNVQVVCCVVPNNCRVPDQDDPQWGQDPVNRDTHHHDPVVVVVVVVVVVVVVVVVVVVVVVVVD